Protein AF-A0ABD5SD50-F1 (afdb_monomer_lite)

Foldseek 3Di:
DVVVVVVVVPDDDDDLQADDPVVLLVLCCVQWHVVLSVLVVLLVVLCVVPVQLAQQVDLHHPLLVLLLSQQLVQTWLVSSLVSCVVNVNDHSVVNVVSNLLCVLLQQWDWDFDDDDPGDTITGIHGRDVCSNPPRSNCNSVSSVVSSVVGDGNDDDDDDDPPDPPPDPPRRNPPPDDD

InterPro domains:
  IPR056163 Transcriptional regulator TbsP-like, C-terminal domain [PF23336] (22-143)

pLDDT: mean 82.15, std 19.62, range [32.84, 98.56]

Sequence (178 aa):
HGAVEARFERAEPARVDMPHRTAVVAAARQRLSRRFGDDLETVLETVDLDPHALDRSQAVDDRTLFVALGARHDLLFTDVRQWANDLNVVEAQRFADARRTLESRGLVESVRVPIGNGRPNNRLRAADDTLLTVDPAAFLRAVHECVGARSPTNGPESGSRTGIDYRDDDRPVWDRRR

Secondary structure (DSSP, 8-state):
-HHHHHHHTTS------PPPHHHHHHHHHHHT-HHHHHHHHHHHHHHTT-GGGG-TTSSSSHHHHHHHHHHHTT-BHHHHHHHHHHTTSS-GGGHHHHHHHHHTTTSEEEEEE--TTT-PEEEEEE-SHHHHHS-HHHHHHHHHHHHHH------------------TT-S-TT----

Organism: NCBI:txid175631

Radius of gyration: 17.52 Å; chains: 1; bounding box: 48×37×46 Å

Structure (mmCIF, N/CA/C/O backbone):
data_AF-A0ABD5SD50-F1
#
_entry.id   AF-A0ABD5SD50-F1
#
loop_
_atom_site.group_PDB
_atom_site.id
_atom_site.type_symbol
_atom_site.label_atom_id
_atom_site.label_alt_id
_atom_site.label_comp_id
_atom_site.label_asym_id
_atom_site.label_entity_id
_atom_site.label_seq_id
_atom_site.pdbx_PDB_ins_code
_atom_site.Cartn_x
_atom_site.Cartn_y
_atom_site.Cartn_z
_atom_site.occupancy
_atom_site.B_iso_or_equiv
_atom_site.auth_seq_id
_atom_site.auth_comp_id
_atom_site.auth_asym_id
_atom_site.auth_atom_id
_atom_site.pdbx_PDB_model_num
ATOM 1 N N . HIS A 1 1 ? 29.993 20.689 -16.430 1.00 54.94 1 HIS A N 1
ATOM 2 C CA . HIS A 1 1 ? 29.221 19.735 -17.248 1.00 54.94 1 HIS A CA 1
ATOM 3 C C . HIS A 1 1 ? 30.049 18.485 -17.573 1.00 54.94 1 HIS A C 1
ATOM 5 O O . HIS A 1 1 ? 29.707 17.433 -17.057 1.00 54.94 1 HIS A O 1
ATOM 11 N N . GLY A 1 2 ? 31.219 18.594 -18.221 1.00 58.84 2 GLY A N 1
ATOM 12 C CA . GLY A 1 2 ? 32.027 17.419 -18.623 1.00 58.84 2 GLY A CA 1
ATOM 13 C C . GLY A 1 2 ? 32.565 16.488 -17.518 1.00 58.84 2 GLY A C 1
ATOM 14 O O . GLY A 1 2 ? 32.815 15.315 -17.767 1.00 58.84 2 GLY A O 1
ATOM 15 N N . ALA A 1 3 ? 32.701 16.953 -16.270 1.00 62.81 3 ALA A N 1
ATOM 16 C CA . ALA A 1 3 ? 33.116 16.086 -15.157 1.00 62.81 3 ALA A CA 1
ATOM 17 C C . ALA A 1 3 ? 32.030 15.075 -14.729 1.00 62.81 3 ALA A C 1
ATOM 19 O O . ALA A 1 3 ? 32.351 14.029 -14.166 1.00 62.81 3 ALA A O 1
ATOM 20 N N . VAL A 1 4 ? 30.753 15.388 -14.983 1.00 58.53 4 VAL A N 1
ATOM 21 C CA . VAL A 1 4 ? 29.621 14.494 -14.687 1.00 58.53 4 VAL A CA 1
ATOM 22 C C . VAL A 1 4 ? 29.489 13.441 -15.789 1.00 58.53 4 VAL A C 1
ATOM 24 O O . VAL A 1 4 ? 29.384 12.259 -15.475 1.00 58.53 4 VAL A O 1
ATOM 27 N N . GLU A 1 5 ? 29.611 13.844 -17.056 1.00 59.19 5 GLU A N 1
ATOM 28 C CA . GLU A 1 5 ? 29.598 12.941 -18.220 1.00 59.19 5 GLU A CA 1
ATOM 29 C C . GLU A 1 5 ? 30.722 11.900 -18.142 1.00 59.19 5 GLU A C 1
ATOM 31 O O . GLU A 1 5 ? 30.459 10.701 -18.172 1.00 59.19 5 GLU A O 1
ATOM 36 N N . ALA A 1 6 ? 31.961 12.328 -17.873 1.00 65.12 6 ALA A N 1
ATOM 37 C CA . ALA A 1 6 ? 33.102 11.417 -17.741 1.00 65.12 6 ALA A CA 1
ATOM 38 C C . ALA A 1 6 ? 33.019 10.477 -16.519 1.00 65.12 6 ALA A C 1
ATOM 40 O O . ALA A 1 6 ? 33.783 9.513 -16.418 1.00 65.12 6 ALA A O 1
ATOM 41 N N . ARG A 1 7 ? 32.157 10.773 -15.535 1.00 65.94 7 ARG A N 1
ATOM 42 C CA . ARG A 1 7 ? 31.858 9.870 -14.409 1.00 65.94 7 ARG A CA 1
ATOM 43 C C . ARG A 1 7 ? 30.781 8.859 -14.792 1.00 65.94 7 ARG A C 1
ATOM 45 O O . ARG A 1 7 ? 30.885 7.713 -14.372 1.00 65.94 7 ARG A O 1
ATOM 52 N N . PHE A 1 8 ? 29.784 9.282 -15.564 1.00 61.53 8 PHE A N 1
ATOM 53 C CA . PHE A 1 8 ? 28.710 8.425 -16.054 1.00 61.53 8 PHE A CA 1
ATOM 54 C C . PHE A 1 8 ? 29.231 7.385 -17.056 1.00 61.53 8 PHE A C 1
ATOM 56 O O . PHE A 1 8 ? 28.950 6.205 -16.898 1.00 61.53 8 PHE A O 1
ATOM 63 N N . GLU A 1 9 ? 30.094 7.778 -17.997 1.00 69.88 9 GLU A N 1
ATOM 64 C CA . GLU A 1 9 ? 30.697 6.856 -18.980 1.00 69.88 9 GLU A CA 1
ATOM 65 C C . GLU A 1 9 ? 31.607 5.784 -18.358 1.00 69.88 9 GLU A C 1
ATOM 67 O O . GLU A 1 9 ? 31.783 4.708 -18.923 1.00 69.88 9 GLU A O 1
ATOM 72 N N . ARG A 1 10 ? 32.191 6.066 -17.186 1.00 71.69 10 ARG A N 1
ATOM 73 C CA . ARG A 1 10 ? 33.022 5.113 -16.429 1.00 71.69 10 ARG A CA 1
ATOM 74 C C . ARG A 1 10 ? 32.239 4.320 -15.387 1.00 71.69 10 ARG A C 1
ATOM 76 O O . ARG A 1 10 ? 32.837 3.495 -14.698 1.00 71.69 10 ARG A O 1
ATOM 83 N N . ALA A 1 11 ? 30.951 4.604 -15.210 1.00 64.94 11 ALA A N 1
ATOM 84 C CA . ALA A 1 11 ? 30.129 3.864 -14.273 1.00 64.94 11 ALA A CA 1
ATOM 85 C C . ALA A 1 11 ? 29.802 2.492 -14.868 1.00 64.94 11 ALA A C 1
ATOM 87 O O . ALA A 1 11 ? 29.349 2.377 -16.004 1.00 64.94 11 ALA A O 1
ATOM 88 N N . GLU A 1 12 ? 30.031 1.444 -14.086 1.00 51.12 12 GLU A N 1
ATOM 89 C CA . GLU A 1 12 ? 29.598 0.102 -14.451 1.00 51.12 12 GLU A CA 1
ATOM 90 C C . GLU A 1 12 ? 28.057 0.081 -14.479 1.00 51.12 12 GLU A C 1
ATOM 92 O O . GLU A 1 12 ? 27.434 0.546 -13.516 1.00 51.12 12 GLU A O 1
ATOM 97 N N . PRO A 1 13 ? 27.417 -0.391 -15.566 1.00 52.19 13 PRO A N 1
ATOM 98 C CA . PRO A 1 13 ? 25.966 -0.386 -15.668 1.00 52.19 13 PRO A CA 1
ATOM 99 C C . PRO A 1 13 ? 25.372 -1.242 -14.550 1.00 52.19 13 PRO A C 1
ATOM 101 O O . PRO A 1 13 ? 25.580 -2.456 -14.486 1.00 52.19 13 PRO A O 1
ATOM 104 N N . ALA A 1 14 ? 24.629 -0.596 -13.652 1.00 53.12 14 ALA A N 1
ATOM 105 C CA . ALA A 1 14 ? 23.937 -1.286 -12.579 1.00 53.12 14 ALA A CA 1
ATOM 106 C C . ALA A 1 14 ? 22.904 -2.246 -13.183 1.00 53.12 14 ALA A C 1
ATOM 108 O O . ALA A 1 14 ? 22.038 -1.842 -13.961 1.00 53.12 14 ALA A O 1
ATOM 109 N N . ARG A 1 15 ? 22.974 -3.528 -12.813 1.00 45.50 15 ARG A N 1
ATOM 110 C CA . ARG A 1 15 ? 21.893 -4.472 -13.100 1.00 45.50 15 ARG A CA 1
ATOM 111 C C . ARG A 1 15 ? 20.738 -4.156 -12.160 1.00 45.50 15 ARG A C 1
ATOM 113 O O . ARG A 1 15 ? 20.804 -4.462 -10.973 1.00 45.50 15 ARG A O 1
ATOM 120 N N . VAL A 1 16 ? 19.707 -3.509 -12.687 1.00 54.75 16 VAL A N 1
ATOM 121 C CA . VAL A 1 16 ? 18.453 -3.300 -11.964 1.00 54.75 16 VAL A CA 1
ATOM 122 C C . VAL A 1 16 ? 17.619 -4.564 -12.140 1.00 54.75 16 VAL A C 1
ATOM 124 O O . VAL A 1 16 ? 16.985 -4.758 -13.175 1.00 54.75 16 VAL A O 1
ATOM 127 N N . ASP A 1 17 ? 17.685 -5.459 -11.158 1.00 57.78 17 ASP A N 1
ATOM 128 C CA . ASP A 1 17 ? 16.937 -6.718 -11.156 1.00 57.78 17 ASP A CA 1
ATOM 129 C C . ASP A 1 17 ? 15.493 -6.438 -10.705 1.00 57.78 17 ASP A C 1
ATOM 131 O O . ASP A 1 17 ? 15.141 -6.559 -9.530 1.00 57.78 17 ASP A O 1
ATOM 135 N N . MET A 1 18 ? 14.678 -5.929 -11.634 1.00 65.00 18 MET A N 1
ATOM 136 C CA . MET A 1 18 ? 13.291 -5.560 -11.359 1.00 65.00 18 MET A CA 1
ATOM 137 C C . MET A 1 18 ? 12.384 -6.787 -11.497 1.00 65.00 18 MET A C 1
ATOM 139 O O . MET A 1 18 ? 12.365 -7.410 -12.564 1.00 65.00 18 MET A O 1
ATOM 143 N N . PRO A 1 19 ? 11.581 -7.136 -10.481 1.00 81.44 19 PRO A N 1
ATOM 144 C CA . PRO A 1 19 ? 10.674 -8.267 -10.585 1.00 81.44 19 PRO A CA 1
ATOM 145 C C . PRO A 1 19 ? 9.548 -7.968 -11.579 1.00 81.44 19 PRO A C 1
ATOM 147 O O . PRO A 1 19 ? 8.974 -6.879 -11.606 1.00 81.44 19 PRO A O 1
ATOM 150 N N . HIS A 1 20 ? 9.161 -8.974 -12.360 1.00 86.38 20 HIS A N 1
ATOM 151 C CA . HIS A 1 20 ? 7.948 -8.894 -13.170 1.00 86.38 20 HIS A CA 1
ATOM 152 C C . HIS A 1 20 ? 6.707 -8.741 -12.280 1.00 86.38 20 HIS A C 1
ATOM 154 O O . HIS A 1 20 ? 6.615 -9.366 -11.222 1.00 86.38 20 HIS A O 1
ATOM 160 N N . ARG A 1 21 ? 5.700 -7.991 -12.747 1.00 90.12 21 ARG A N 1
ATOM 161 C CA . ARG A 1 21 ? 4.418 -7.799 -12.043 1.00 90.12 21 ARG A CA 1
ATOM 162 C C . ARG A 1 21 ? 3.807 -9.108 -11.543 1.00 90.12 21 ARG A C 1
ATOM 164 O O . ARG A 1 21 ? 3.404 -9.197 -10.387 1.00 90.12 21 ARG A O 1
ATOM 171 N N . THR A 1 22 ? 3.786 -10.141 -12.383 1.00 91.81 22 THR A N 1
ATOM 172 C CA . THR A 1 22 ? 3.264 -11.464 -12.013 1.00 91.81 22 THR A CA 1
ATOM 173 C C . THR A 1 22 ? 4.003 -12.057 -10.812 1.00 91.81 22 THR A C 1
ATOM 175 O O . THR A 1 22 ? 3.374 -12.659 -9.946 1.00 91.81 22 THR A O 1
ATOM 178 N N . ALA A 1 23 ? 5.320 -11.850 -10.711 1.00 92.69 23 ALA A N 1
ATOM 179 C CA . ALA A 1 23 ? 6.112 -12.296 -9.568 1.00 92.69 23 ALA A CA 1
ATOM 180 C C . ALA A 1 23 ? 5.786 -11.488 -8.303 1.00 92.69 23 ALA A C 1
ATOM 182 O O . ALA A 1 23 ? 5.637 -12.076 -7.233 1.00 92.69 23 ALA A O 1
ATOM 183 N N . VAL A 1 24 ? 5.604 -10.168 -8.429 1.00 93.88 24 VAL A N 1
ATOM 184 C CA . VAL A 1 24 ? 5.193 -9.293 -7.318 1.00 93.88 24 VAL A CA 1
ATOM 185 C C . VAL A 1 24 ? 3.846 -9.739 -6.746 1.00 93.88 24 VAL A C 1
ATOM 187 O O . VAL A 1 24 ? 3.738 -9.988 -5.544 1.00 93.88 24 VAL A O 1
ATOM 190 N N . VAL A 1 25 ? 2.843 -9.932 -7.605 1.00 96.88 25 VAL A N 1
ATOM 191 C CA . VAL A 1 25 ? 1.504 -10.393 -7.208 1.00 96.88 25 VAL A CA 1
ATOM 192 C C . VAL A 1 25 ? 1.553 -11.805 -6.616 1.00 96.88 25 VAL A C 1
ATOM 194 O O . VAL A 1 25 ? 0.975 -12.055 -5.558 1.00 96.88 25 VAL A O 1
ATOM 197 N N . ALA A 1 26 ? 2.265 -12.741 -7.249 1.00 96.69 26 ALA A N 1
ATOM 198 C CA . ALA A 1 26 ? 2.389 -14.106 -6.738 1.00 96.69 26 ALA A CA 1
ATOM 199 C C . ALA A 1 26 ? 3.040 -14.138 -5.346 1.00 96.69 26 ALA A C 1
ATOM 201 O O . ALA A 1 26 ? 2.548 -14.820 -4.446 1.00 96.69 26 ALA A O 1
ATOM 202 N N . ALA A 1 27 ? 4.103 -13.359 -5.139 1.00 96.62 27 ALA A N 1
ATOM 203 C CA . ALA A 1 27 ? 4.750 -13.229 -3.841 1.00 96.62 27 ALA A CA 1
ATOM 204 C C . ALA A 1 27 ? 3.830 -12.570 -2.803 1.00 96.62 27 ALA A C 1
ATOM 206 O O . ALA A 1 27 ? 3.829 -12.990 -1.648 1.00 96.62 27 ALA A O 1
ATOM 207 N N . ALA A 1 28 ? 3.020 -11.583 -3.199 1.00 97.69 28 ALA A N 1
ATOM 208 C CA . ALA A 1 28 ? 2.038 -10.945 -2.324 1.00 97.69 28 ALA A CA 1
ATOM 209 C C . ALA A 1 28 ? 0.981 -11.945 -1.829 1.00 97.69 28 ALA A C 1
ATOM 211 O O . ALA A 1 28 ? 0.721 -12.035 -0.627 1.00 97.69 28 ALA A O 1
ATOM 212 N N . ARG A 1 29 ? 0.440 -12.758 -2.750 1.00 98.19 29 ARG A N 1
ATOM 213 C CA . ARG A 1 29 ? -0.520 -13.834 -2.448 1.00 98.19 29 ARG A CA 1
ATOM 214 C C . ARG A 1 29 ? 0.042 -14.840 -1.444 1.00 98.19 29 ARG A C 1
ATOM 216 O O . ARG A 1 29 ? -0.686 -15.298 -0.567 1.00 98.19 29 ARG A O 1
ATOM 223 N N . GLN A 1 30 ? 1.323 -15.180 -1.586 1.00 97.50 30 GLN A N 1
ATOM 224 C CA . GLN A 1 30 ? 1.996 -16.185 -0.760 1.00 97.50 30 GLN A CA 1
ATOM 225 C C . GLN A 1 30 ? 2.441 -15.653 0.606 1.00 97.50 30 GLN A C 1
ATOM 227 O O . GLN A 1 30 ? 2.286 -16.349 1.605 1.00 97.50 30 GLN A O 1
ATOM 232 N N . ARG A 1 31 ? 3.030 -14.451 0.657 1.00 96.94 31 ARG A N 1
ATOM 233 C CA . ARG A 1 31 ? 3.687 -13.919 1.864 1.00 96.94 31 ARG A CA 1
ATOM 234 C C . ARG A 1 31 ? 2.788 -13.051 2.733 1.00 96.94 31 ARG A C 1
ATOM 236 O O . ARG A 1 31 ? 3.014 -12.998 3.935 1.00 96.94 31 ARG A O 1
ATOM 243 N N . LEU A 1 32 ? 1.817 -12.356 2.140 1.00 97.12 32 LEU A N 1
ATOM 244 C CA . LEU A 1 32 ? 0.939 -11.437 2.866 1.00 97.12 32 LEU A CA 1
ATOM 245 C C . LEU A 1 32 ? -0.447 -12.052 3.027 1.00 97.12 32 LEU A C 1
ATOM 247 O O . LEU A 1 32 ? -0.837 -12.445 4.122 1.00 97.12 32 LEU A O 1
ATOM 251 N N . SER A 1 33 ? -1.192 -12.156 1.930 1.00 97.81 33 SER A N 1
ATOM 252 C CA . SER A 1 33 ? -2.437 -12.920 1.862 1.00 97.81 33 SER A CA 1
ATOM 253 C C . SER A 1 33 ? -2.918 -13.014 0.420 1.00 97.81 33 SER A C 1
ATOM 255 O O . SER A 1 33 ? -2.643 -12.131 -0.397 1.00 97.81 33 SER A O 1
ATOM 257 N N . ARG A 1 34 ? -3.723 -14.040 0.120 1.00 98.06 34 ARG A N 1
ATOM 258 C CA . ARG A 1 34 ? -4.379 -14.167 -1.187 1.00 98.06 34 ARG A CA 1
ATOM 259 C C . ARG A 1 34 ? -5.219 -12.932 -1.528 1.00 98.06 34 ARG A C 1
ATOM 261 O O . ARG A 1 34 ? -5.062 -12.393 -2.613 1.00 98.06 34 ARG A O 1
ATOM 268 N N . ARG A 1 35 ? -6.041 -12.456 -0.583 1.00 98.00 35 ARG A N 1
ATOM 269 C CA . ARG A 1 35 ? -6.931 -11.301 -0.785 1.00 98.00 35 ARG A CA 1
ATOM 270 C C . ARG A 1 35 ? -6.154 -10.020 -1.107 1.00 98.00 35 ARG A C 1
ATOM 272 O O . ARG A 1 35 ? -6.519 -9.329 -2.042 1.00 98.00 35 ARG A O 1
ATOM 279 N N . PHE A 1 36 ? -5.069 -9.741 -0.380 1.00 98.38 36 PHE A N 1
ATOM 280 C CA . PHE A 1 36 ? -4.200 -8.599 -0.687 1.00 98.38 36 PHE A CA 1
ATOM 281 C C . PHE A 1 36 ? -3.607 -8.711 -2.095 1.00 98.38 36 PHE A C 1
ATOM 283 O O . PHE A 1 36 ? -3.564 -7.730 -2.826 1.00 98.38 36 PHE A O 1
ATOM 290 N N . GLY A 1 37 ? -3.150 -9.905 -2.485 1.00 98.31 37 GLY A N 1
ATOM 291 C CA . GLY A 1 37 ? -2.597 -10.126 -3.818 1.00 98.31 37 GLY A CA 1
ATOM 292 C C . GLY A 1 37 ? -3.624 -9.969 -4.943 1.00 98.31 37 GLY A C 1
ATOM 293 O O . GLY A 1 37 ? -3.279 -9.424 -5.984 1.00 98.31 37 GLY A O 1
ATOM 294 N N . ASP A 1 38 ? -4.867 -10.403 -4.732 1.00 98.56 38 ASP A N 1
ATOM 295 C CA . ASP A 1 38 ? -5.961 -10.257 -5.703 1.00 98.56 38 ASP A CA 1
ATOM 296 C C . ASP A 1 38 ? -6.376 -8.776 -5.866 1.00 98.56 38 ASP A C 1
ATOM 298 O O . ASP A 1 38 ? -6.489 -8.284 -6.993 1.00 98.56 38 ASP A O 1
ATOM 302 N N . ASP A 1 39 ? -6.505 -8.032 -4.759 1.00 98.56 39 ASP A N 1
ATOM 303 C CA . ASP A 1 39 ? -6.788 -6.590 -4.799 1.00 98.56 39 ASP A CA 1
ATOM 304 C C . ASP A 1 39 ? -5.610 -5.827 -5.444 1.00 98.56 39 ASP A C 1
ATOM 306 O O . ASP A 1 39 ? -5.824 -4.949 -6.280 1.00 98.56 39 ASP A O 1
ATOM 310 N N . LEU A 1 40 ? -4.359 -6.193 -5.127 1.00 97.94 40 LEU A N 1
ATOM 311 C CA . LEU A 1 40 ? -3.166 -5.609 -5.749 1.00 97.94 40 LEU A CA 1
ATOM 312 C C . LEU A 1 40 ? -3.121 -5.868 -7.258 1.00 97.94 40 LEU A C 1
ATOM 314 O O . LEU A 1 40 ? -2.786 -4.962 -8.016 1.00 97.94 40 LEU A O 1
ATOM 318 N N . GLU A 1 41 ? -3.433 -7.087 -7.701 1.00 97.56 41 GLU A N 1
ATOM 319 C CA . GLU A 1 41 ? -3.465 -7.421 -9.126 1.00 97.56 41 GLU A CA 1
ATOM 320 C C . GLU A 1 41 ? -4.432 -6.504 -9.869 1.00 97.56 41 GLU A C 1
ATOM 322 O O . GLU A 1 41 ? -4.012 -5.887 -10.845 1.00 97.56 41 GLU A O 1
ATOM 327 N N . THR A 1 42 ? -5.648 -6.347 -9.337 1.00 97.88 42 THR A N 1
ATOM 328 C CA . THR A 1 42 ? -6.693 -5.474 -9.893 1.00 97.88 42 THR A CA 1
ATOM 329 C C . THR A 1 42 ? -6.248 -4.014 -9.929 1.00 97.88 42 THR A C 1
ATOM 331 O O . THR A 1 42 ? -6.376 -3.348 -10.952 1.00 97.88 42 THR A O 1
ATOM 334 N N . VAL A 1 43 ? -5.663 -3.505 -8.838 1.00 97.00 43 VAL A N 1
ATOM 335 C CA . VAL A 1 43 ? -5.150 -2.127 -8.809 1.00 97.00 43 VAL A CA 1
ATOM 336 C C . VAL A 1 43 ? -4.081 -1.921 -9.881 1.00 97.00 43 VAL A C 1
ATOM 338 O O . VAL A 1 43 ? -4.104 -0.914 -10.585 1.00 97.00 43 VAL A O 1
ATOM 341 N N . LEU A 1 44 ? -3.158 -2.867 -10.046 1.00 93.56 44 LEU A N 1
ATOM 342 C CA . LEU A 1 44 ? -2.091 -2.744 -11.037 1.00 93.56 44 LEU A CA 1
ATOM 343 C C . LEU A 1 44 ? -2.608 -2.773 -12.489 1.00 93.56 44 LEU A C 1
ATOM 345 O O . LEU A 1 44 ? -1.941 -2.219 -13.352 1.00 93.56 44 LEU A O 1
ATOM 349 N N . GLU A 1 45 ? -3.788 -3.341 -12.775 1.00 93.31 45 GLU A N 1
ATOM 350 C CA . GLU A 1 45 ? -4.417 -3.235 -14.110 1.00 93.31 45 GLU A CA 1
ATOM 351 C C . GLU A 1 45 ? -4.797 -1.787 -14.432 1.00 93.31 45 GLU A C 1
ATOM 353 O O . GLU A 1 45 ? -4.732 -1.366 -15.582 1.00 93.31 45 GLU A O 1
ATOM 358 N N . THR A 1 46 ? -5.149 -0.997 -13.416 1.00 92.81 46 THR A N 1
ATOM 359 C CA . THR A 1 46 ? -5.496 0.422 -13.593 1.00 92.81 46 THR A CA 1
ATOM 360 C C . THR A 1 46 ? -4.265 1.283 -13.863 1.00 92.81 46 THR A C 1
ATOM 362 O O . THR A 1 46 ? -4.342 2.258 -14.604 1.00 92.81 46 THR A O 1
ATOM 365 N N . VAL A 1 47 ? -3.115 0.893 -13.308 1.00 89.69 47 VAL A N 1
ATOM 366 C CA . VAL A 1 47 ? -1.829 1.572 -13.514 1.00 89.69 47 VAL A CA 1
ATOM 367 C C . VAL A 1 47 ? -1.333 1.393 -14.948 1.00 89.69 47 VAL A C 1
ATOM 369 O O . VAL A 1 47 ? -0.709 2.294 -15.495 1.00 89.69 47 VAL A O 1
ATOM 372 N N . ASP A 1 48 ? -1.655 0.274 -15.602 1.00 84.94 48 ASP A N 1
ATOM 373 C CA . ASP A 1 48 ? -1.329 0.088 -17.021 1.00 84.94 48 ASP A CA 1
ATOM 374 C C . ASP A 1 48 ? -2.055 1.110 -17.923 1.00 84.94 48 ASP A C 1
ATOM 376 O O . ASP A 1 48 ? -1.596 1.396 -19.030 1.00 84.94 48 ASP A O 1
ATOM 380 N N . LEU A 1 49 ? -3.185 1.663 -17.459 1.00 85.88 49 LEU A N 1
ATOM 381 C CA . LEU A 1 49 ? -3.966 2.673 -18.181 1.00 85.88 49 LEU A CA 1
ATOM 382 C C . LEU A 1 49 ? -3.421 4.092 -17.977 1.00 85.88 49 LEU A C 1
ATOM 384 O O . LEU A 1 49 ? -3.530 4.919 -18.882 1.00 85.88 49 LEU A O 1
ATOM 388 N N . ASP A 1 50 ? -2.841 4.365 -16.808 1.00 83.75 50 ASP A N 1
ATOM 389 C CA . ASP A 1 50 ? -2.140 5.609 -16.487 1.00 83.75 50 ASP A CA 1
ATOM 390 C C . ASP A 1 50 ? -0.808 5.294 -15.789 1.00 83.75 50 ASP A C 1
ATOM 392 O O . ASP A 1 50 ? -0.740 5.196 -14.556 1.00 83.75 50 ASP A O 1
ATOM 396 N N . PRO A 1 51 ? 0.273 5.140 -16.570 1.00 75.44 51 PRO A N 1
ATOM 397 C CA . PRO A 1 51 ? 1.578 4.788 -16.035 1.00 75.44 51 PRO A CA 1
ATOM 398 C C . PRO A 1 51 ? 2.104 5.786 -14.998 1.00 75.44 51 PRO A C 1
ATOM 400 O O . PRO A 1 51 ? 2.805 5.366 -14.078 1.00 75.44 51 PRO A O 1
ATOM 403 N N . HIS A 1 52 ? 1.716 7.064 -15.081 1.00 80.38 52 HIS A N 1
ATOM 404 C CA . HIS A 1 52 ? 2.147 8.131 -14.173 1.00 80.38 52 HIS A CA 1
ATOM 405 C C . HIS A 1 52 ? 1.404 8.138 -12.829 1.00 80.38 52 HIS A C 1
ATOM 407 O O . HIS A 1 52 ? 1.787 8.879 -11.922 1.00 80.38 52 HIS A O 1
ATOM 413 N N . ALA A 1 53 ? 0.390 7.285 -12.651 1.00 83.31 53 ALA A N 1
ATOM 414 C CA . ALA A 1 53 ? -0.450 7.265 -11.455 1.00 83.31 53 ALA A CA 1
ATOM 415 C C . ALA A 1 53 ? 0.289 6.912 -10.147 1.00 83.31 53 ALA A C 1
ATOM 417 O O . ALA A 1 53 ? -0.299 7.046 -9.075 1.00 83.31 53 ALA A O 1
ATOM 418 N N . LEU A 1 54 ? 1.547 6.453 -10.201 1.00 87.19 54 LEU A N 1
ATOM 419 C CA . LEU A 1 54 ? 2.377 6.179 -9.016 1.00 87.19 54 LEU A CA 1
ATOM 420 C C . LEU A 1 54 ? 3.774 6.810 -9.105 1.00 87.19 54 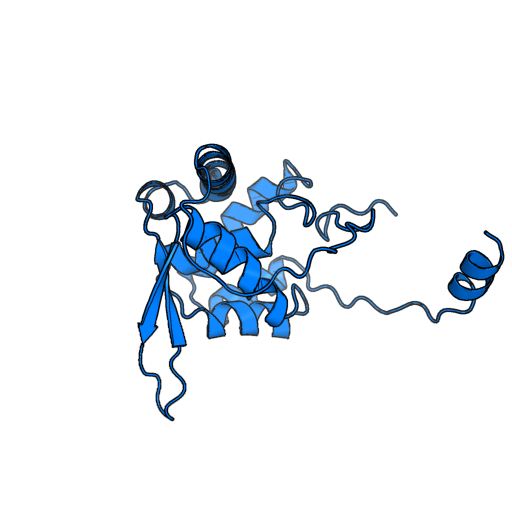LEU A C 1
ATOM 422 O O . LEU A 1 54 ? 4.754 6.234 -8.625 1.00 87.19 54 LEU A O 1
ATOM 426 N N . ASP A 1 55 ? 3.887 7.967 -9.750 1.00 86.38 55 ASP A N 1
ATOM 427 C CA . ASP A 1 55 ? 5.139 8.715 -9.802 1.00 86.38 55 ASP A CA 1
ATOM 428 C C . ASP A 1 55 ? 5.669 9.022 -8.391 1.00 86.38 55 ASP A C 1
ATOM 430 O O . ASP A 1 55 ? 4.968 9.586 -7.553 1.00 86.38 55 ASP A O 1
ATOM 434 N N . ARG A 1 56 ? 6.923 8.635 -8.116 1.00 87.00 56 ARG A N 1
ATOM 435 C CA . ARG A 1 56 ? 7.542 8.730 -6.783 1.00 87.00 56 ARG A CA 1
ATOM 436 C C . ARG A 1 56 ? 7.868 10.164 -6.377 1.00 87.00 56 ARG A C 1
ATOM 438 O O . ARG A 1 56 ? 8.212 10.390 -5.214 1.00 87.00 56 ARG A O 1
ATOM 445 N N . SER A 1 57 ? 7.752 11.113 -7.307 1.00 86.25 57 SER A N 1
ATOM 446 C CA . SER A 1 57 ? 7.779 12.548 -7.023 1.00 86.25 57 SER A CA 1
ATOM 447 C C . SER A 1 57 ? 6.451 13.077 -6.466 1.00 86.25 57 SER A C 1
ATOM 449 O O . SER A 1 57 ? 6.410 14.175 -5.909 1.00 86.25 57 SER A O 1
ATOM 451 N N . GLN A 1 58 ? 5.362 12.315 -6.600 1.00 88.00 58 GLN A N 1
ATOM 452 C CA . GLN A 1 58 ? 4.028 12.709 -6.162 1.00 88.00 58 GLN A CA 1
ATOM 453 C C . GLN A 1 58 ? 3.734 12.237 -4.736 1.00 88.00 58 GLN A C 1
ATOM 455 O O . GLN A 1 58 ? 4.397 11.368 -4.172 1.00 88.00 58 GLN A O 1
ATOM 460 N N . ALA A 1 59 ? 2.693 12.814 -4.131 1.00 88.12 59 ALA A N 1
ATOM 461 C CA . ALA A 1 59 ? 2.255 12.429 -2.788 1.00 88.12 59 ALA A CA 1
ATOM 462 C C . ALA A 1 59 ? 1.730 10.980 -2.722 1.00 88.12 59 ALA A C 1
ATOM 464 O O . ALA A 1 59 ? 1.789 10.341 -1.666 1.00 88.12 59 ALA A O 1
ATOM 465 N N . VAL A 1 60 ? 1.205 10.476 -3.840 1.00 93.81 60 VAL A N 1
ATOM 466 C CA . VAL A 1 60 ? 0.738 9.100 -3.996 1.00 93.81 60 VAL A CA 1
ATOM 467 C C . VAL A 1 60 ? 1.621 8.407 -5.019 1.00 93.81 60 VAL A C 1
ATOM 469 O O . VAL A 1 60 ? 1.609 8.740 -6.199 1.00 93.81 60 VAL A O 1
ATOM 472 N N . ASP A 1 61 ? 2.362 7.427 -4.530 1.00 93.75 61 ASP A N 1
ATOM 473 C CA . ASP A 1 61 ? 3.267 6.585 -5.289 1.00 93.75 61 ASP A CA 1
ATOM 474 C C . ASP A 1 61 ? 3.079 5.114 -4.890 1.00 93.75 61 ASP A C 1
ATOM 476 O O . ASP A 1 61 ? 2.149 4.758 -4.157 1.00 93.75 61 ASP A O 1
ATOM 480 N N . ASP A 1 62 ? 3.971 4.242 -5.351 1.00 93.00 62 ASP A N 1
ATOM 481 C CA . ASP A 1 62 ? 3.953 2.817 -5.027 1.00 93.00 62 ASP A CA 1
ATOM 482 C C . ASP A 1 62 ? 4.029 2.539 -3.516 1.00 93.00 62 ASP A C 1
ATOM 484 O O . ASP A 1 62 ? 3.333 1.659 -3.005 1.00 93.00 62 ASP A O 1
ATOM 488 N N . ARG A 1 63 ? 4.803 3.330 -2.767 1.00 95.81 63 ARG A N 1
ATOM 489 C CA . ARG A 1 63 ? 4.911 3.229 -1.302 1.00 95.81 63 ARG A CA 1
ATOM 490 C C . ARG A 1 63 ? 3.586 3.572 -0.636 1.00 95.81 63 ARG A C 1
ATOM 492 O O . ARG A 1 63 ? 3.122 2.821 0.225 1.00 95.81 63 ARG A O 1
ATOM 499 N N . THR A 1 64 ? 2.977 4.685 -1.028 1.00 96.94 64 THR A N 1
ATOM 500 C CA . THR A 1 64 ? 1.677 5.135 -0.521 1.00 96.94 64 THR A CA 1
ATOM 501 C C . THR A 1 64 ? 0.591 4.119 -0.854 1.00 96.94 64 THR A C 1
ATOM 503 O O . THR A 1 64 ? -0.169 3.738 0.039 1.00 96.94 64 THR A O 1
ATOM 506 N N . LEU A 1 65 ? 0.573 3.593 -2.083 1.00 96.88 65 LEU A N 1
ATOM 507 C CA . LEU A 1 65 ? -0.338 2.525 -2.485 1.00 96.88 65 LEU A CA 1
ATOM 508 C C . LEU A 1 65 ? -0.181 1.285 -1.596 1.00 96.88 65 LEU A C 1
ATOM 510 O O . LEU A 1 65 ? -1.168 0.796 -1.050 1.00 96.88 65 LEU A O 1
ATOM 514 N N . PHE A 1 66 ? 1.040 0.779 -1.412 1.00 97.62 66 PHE A N 1
ATOM 515 C CA . PHE A 1 66 ? 1.272 -0.433 -0.625 1.00 97.62 66 PHE A CA 1
ATOM 516 C C . PHE A 1 66 ? 0.900 -0.266 0.850 1.00 97.62 66 PHE A C 1
ATOM 518 O O . PHE A 1 66 ? 0.364 -1.199 1.449 1.00 97.62 66 PHE A O 1
ATOM 525 N N . VAL A 1 67 ? 1.137 0.908 1.447 1.00 98.19 67 VAL A N 1
ATOM 526 C CA . VAL A 1 67 ? 0.687 1.182 2.820 1.00 98.19 67 VAL A CA 1
ATOM 527 C C . VAL A 1 67 ? -0.837 1.261 2.888 1.00 98.19 67 VAL A C 1
ATOM 529 O O . VAL A 1 67 ? -1.422 0.631 3.766 1.00 98.19 67 VAL A O 1
ATOM 532 N N . ALA A 1 68 ? -1.485 1.988 1.976 1.00 98.38 68 ALA A N 1
ATOM 533 C CA . ALA A 1 68 ? -2.941 2.124 1.956 1.00 98.38 68 ALA A CA 1
ATOM 534 C C . ALA A 1 68 ? -3.631 0.767 1.746 1.00 98.38 68 ALA A C 1
ATOM 536 O O . ALA A 1 68 ? -4.562 0.417 2.472 1.00 98.38 68 ALA A O 1
ATOM 537 N N . LEU A 1 69 ? -3.139 -0.039 0.804 1.00 98.31 69 LEU A N 1
ATOM 538 C CA . LEU A 1 69 ? -3.673 -1.372 0.549 1.00 98.31 69 LEU A CA 1
ATOM 539 C C . LEU A 1 69 ? -3.372 -2.324 1.716 1.00 98.31 69 LEU A C 1
ATOM 541 O O . LEU A 1 69 ? -4.232 -3.095 2.133 1.00 98.31 69 LEU A O 1
ATOM 545 N N . GLY A 1 70 ? -2.186 -2.228 2.323 1.00 98.31 70 GLY A N 1
ATOM 546 C CA . GLY A 1 70 ? -1.868 -2.970 3.543 1.00 98.31 70 GLY A CA 1
ATOM 547 C C . GLY A 1 70 ? -2.814 -2.630 4.699 1.00 98.31 70 GLY A C 1
ATOM 548 O O . GLY A 1 70 ? -3.229 -3.525 5.431 1.00 98.31 70 GLY A O 1
ATOM 549 N N . ALA A 1 71 ? -3.205 -1.361 4.817 1.00 98.44 71 ALA A N 1
ATOM 550 C CA . ALA A 1 71 ? -4.169 -0.878 5.799 1.00 98.44 71 ALA A CA 1
ATOM 551 C C . ALA A 1 71 ? -5.595 -1.395 5.550 1.00 98.44 71 ALA A C 1
ATOM 553 O O . ALA A 1 71 ? -6.264 -1.790 6.503 1.00 98.44 71 ALA A O 1
ATOM 554 N N . ARG A 1 72 ? -6.039 -1.466 4.285 1.00 98.38 72 ARG A N 1
ATOM 555 C CA . ARG A 1 72 ? -7.318 -2.094 3.886 1.00 98.38 72 ARG A CA 1
ATOM 556 C C . ARG A 1 72 ? -7.413 -3.562 4.321 1.00 98.38 72 ARG A C 1
ATOM 558 O O . ARG A 1 72 ? -8.509 -4.062 4.551 1.00 98.38 72 ARG A O 1
ATOM 565 N N . HIS A 1 73 ? -6.278 -4.253 4.425 1.00 98.12 73 HIS A N 1
ATOM 566 C CA . HIS A 1 73 ? -6.204 -5.672 4.782 1.00 98.12 73 HIS A CA 1
ATOM 567 C C . HIS A 1 73 ? -5.667 -5.945 6.197 1.00 98.12 73 HIS A C 1
ATOM 569 O O . HIS A 1 73 ? -5.292 -7.082 6.486 1.00 98.12 73 HIS A O 1
ATOM 575 N N . ASP A 1 74 ? -5.612 -4.941 7.078 1.00 97.06 74 ASP A N 1
ATOM 576 C CA . ASP A 1 74 ? -5.140 -5.087 8.466 1.00 97.06 74 ASP A CA 1
ATOM 577 C C . ASP A 1 74 ? -3.723 -5.704 8.603 1.00 97.06 74 ASP A C 1
ATOM 579 O O . ASP A 1 74 ? -3.400 -6.392 9.586 1.00 97.06 74 ASP A O 1
ATOM 583 N N . LEU A 1 75 ? -2.847 -5.481 7.614 1.00 97.00 75 LEU A N 1
ATOM 584 C CA . LEU A 1 75 ? -1.516 -6.092 7.570 1.00 97.00 75 LEU A CA 1
ATOM 585 C C . LEU A 1 75 ? -0.536 -5.439 8.548 1.00 97.00 75 LEU A C 1
ATOM 587 O O . LEU A 1 75 ? -0.639 -4.269 8.924 1.00 97.00 75 LEU A O 1
ATOM 591 N N . LEU A 1 76 ? 0.484 -6.202 8.941 1.00 96.06 76 LEU A N 1
ATOM 592 C CA . LEU A 1 76 ? 1.612 -5.648 9.677 1.00 96.06 76 LEU A CA 1
ATOM 593 C C . LEU A 1 76 ? 2.487 -4.817 8.734 1.00 96.06 76 LEU A C 1
ATOM 595 O O . LEU A 1 76 ? 2.937 -5.290 7.692 1.00 96.06 76 LEU A O 1
ATOM 599 N N . PHE A 1 77 ? 2.816 -3.595 9.147 1.00 96.06 77 PHE A N 1
ATOM 600 C CA . PHE A 1 77 ? 3.679 -2.686 8.395 1.00 96.06 77 PHE A CA 1
ATOM 601 C C . PHE A 1 77 ? 5.059 -3.292 8.105 1.00 96.06 77 PHE A C 1
ATOM 603 O O . PHE A 1 77 ? 5.672 -3.004 7.080 1.00 96.06 77 PHE A O 1
ATOM 610 N N . THR A 1 78 ? 5.572 -4.133 9.008 1.00 94.81 78 THR A N 1
ATOM 611 C CA . THR A 1 78 ? 6.832 -4.865 8.785 1.00 94.81 78 THR A CA 1
ATOM 612 C C . THR A 1 78 ? 6.731 -5.889 7.668 1.00 94.81 78 THR A C 1
ATOM 614 O O . THR A 1 78 ? 7.651 -5.964 6.862 1.00 94.81 78 THR A O 1
ATOM 617 N N . ASP A 1 79 ? 5.615 -6.601 7.563 1.00 95.75 79 ASP A N 1
ATOM 618 C CA . ASP A 1 79 ? 5.460 -7.636 6.544 1.00 95.75 79 ASP A CA 1
ATOM 619 C C . ASP A 1 79 ? 5.355 -6.990 5.161 1.00 95.75 79 ASP A C 1
ATOM 621 O O . ASP A 1 79 ? 6.050 -7.407 4.240 1.00 95.75 79 ASP A O 1
ATOM 625 N N . VAL A 1 80 ? 4.587 -5.899 5.039 1.00 97.06 80 VAL A N 1
ATOM 626 C CA . VAL A 1 80 ? 4.455 -5.135 3.784 1.00 97.06 80 VAL A CA 1
ATOM 627 C C . VAL A 1 80 ? 5.809 -4.595 3.314 1.00 97.06 80 VAL A C 1
ATOM 629 O O . VAL A 1 80 ? 6.200 -4.818 2.169 1.00 97.06 80 VAL A O 1
ATOM 632 N N . ARG A 1 81 ? 6.568 -3.915 4.188 1.00 95.94 81 ARG A N 1
ATOM 633 C CA . ARG A 1 81 ? 7.862 -3.335 3.786 1.00 95.94 81 ARG A CA 1
ATOM 634 C C . ARG A 1 81 ? 8.920 -4.398 3.496 1.00 95.94 81 ARG A C 1
ATOM 636 O O . ARG A 1 81 ? 9.727 -4.201 2.595 1.00 95.94 81 ARG A O 1
ATOM 643 N N . GLN A 1 82 ? 8.933 -5.505 4.246 1.00 94.88 82 GLN A N 1
ATOM 644 C CA . GLN A 1 82 ? 9.887 -6.591 4.022 1.00 94.88 82 GLN A CA 1
ATOM 645 C C . GLN A 1 82 ? 9.567 -7.315 2.716 1.00 94.88 82 GLN A C 1
ATOM 647 O O . GLN A 1 82 ? 10.470 -7.563 1.930 1.00 94.88 82 GLN A O 1
ATOM 652 N N . TRP A 1 83 ? 8.286 -7.577 2.441 1.00 96.12 83 TRP A N 1
ATOM 653 C CA . TRP A 1 83 ? 7.843 -8.168 1.181 1.00 96.12 83 TRP A CA 1
ATOM 654 C C . TRP A 1 83 ? 8.292 -7.342 -0.033 1.00 96.12 83 TRP A C 1
ATOM 656 O O . TRP A 1 83 ? 8.892 -7.899 -0.951 1.00 96.12 83 TRP A O 1
ATOM 666 N N . ALA A 1 84 ? 8.060 -6.026 -0.022 1.00 94.56 84 ALA A N 1
ATOM 667 C CA . ALA A 1 84 ? 8.470 -5.149 -1.119 1.00 94.56 84 ALA A CA 1
ATOM 668 C C . ALA A 1 84 ? 10.001 -5.051 -1.255 1.00 94.56 84 ALA A C 1
ATOM 670 O O . ALA A 1 84 ? 10.522 -5.012 -2.371 1.00 94.56 84 ALA A O 1
ATOM 671 N N . ASN A 1 85 ? 10.717 -5.049 -0.128 1.00 93.62 85 ASN A N 1
ATOM 672 C CA . ASN A 1 85 ? 12.175 -5.002 -0.088 1.00 93.62 85 ASN A CA 1
ATOM 673 C C . ASN A 1 85 ? 12.818 -6.291 -0.612 1.00 93.62 85 ASN A C 1
ATOM 675 O O . ASN A 1 85 ? 13.753 -6.225 -1.397 1.00 93.62 85 ASN A O 1
ATOM 679 N N . ASP A 1 86 ? 12.305 -7.456 -0.217 1.00 93.38 86 ASP A N 1
ATOM 680 C CA . ASP A 1 86 ? 12.813 -8.762 -0.657 1.00 93.38 86 ASP A CA 1
ATOM 681 C C . ASP A 1 86 ? 12.651 -8.980 -2.166 1.00 93.38 86 ASP A C 1
ATOM 683 O O . ASP A 1 86 ? 13.353 -9.795 -2.759 1.00 93.38 86 ASP A O 1
ATOM 687 N N . LEU A 1 87 ? 11.704 -8.272 -2.780 1.00 91.31 87 LEU A N 1
ATOM 688 C CA . LEU A 1 87 ? 11.486 -8.263 -4.221 1.00 91.31 87 LEU A CA 1
ATOM 689 C C . LEU A 1 87 ? 12.263 -7.149 -4.933 1.00 91.31 87 LEU A C 1
ATOM 691 O O . LEU A 1 87 ? 12.119 -7.010 -6.139 1.00 91.31 87 LEU A O 1
ATOM 695 N N . ASN A 1 88 ? 13.054 -6.342 -4.221 1.00 89.00 88 ASN A N 1
ATOM 696 C CA . ASN A 1 88 ? 13.738 -5.161 -4.758 1.00 89.00 88 ASN A CA 1
ATOM 697 C C . ASN A 1 88 ? 12.792 -4.130 -5.416 1.00 89.00 88 ASN A C 1
ATOM 699 O O . ASN A 1 88 ? 13.211 -3.373 -6.287 1.00 89.00 88 ASN A O 1
ATOM 703 N N . VAL A 1 89 ? 11.519 -4.070 -5.000 1.00 86.94 89 VAL A N 1
ATOM 704 C CA . VAL A 1 89 ? 10.550 -3.081 -5.515 1.00 86.94 89 VAL A CA 1
ATOM 705 C C . VAL A 1 89 ? 10.809 -1.717 -4.874 1.00 86.94 89 VAL A C 1
ATOM 707 O O . VAL A 1 89 ? 10.949 -0.704 -5.564 1.00 86.94 89 VAL A O 1
ATOM 710 N N . VAL A 1 90 ? 10.910 -1.699 -3.540 1.00 86.94 90 VAL A N 1
ATOM 711 C CA . VAL A 1 90 ? 11.231 -0.514 -2.734 1.00 86.94 90 VAL A CA 1
ATOM 712 C C . VAL A 1 90 ? 11.998 -0.919 -1.474 1.00 86.94 90 VAL A C 1
ATOM 714 O O . VAL A 1 90 ? 11.620 -1.858 -0.777 1.00 86.94 90 VAL A O 1
ATOM 717 N N . GLU A 1 91 ? 13.026 -0.146 -1.129 1.00 86.94 91 GLU A N 1
ATOM 718 C CA . GLU A 1 91 ? 13.769 -0.251 0.131 1.00 86.94 91 GLU A CA 1
ATOM 719 C C . GLU A 1 91 ? 12.848 -0.066 1.352 1.00 86.94 91 GLU A C 1
ATOM 721 O O . GLU A 1 91 ? 12.133 0.936 1.475 1.00 86.94 91 GLU A O 1
ATOM 726 N N . ALA A 1 92 ? 12.922 -0.972 2.330 1.00 87.25 92 ALA A N 1
ATOM 727 C CA . ALA A 1 92 ? 12.022 -0.962 3.490 1.00 87.25 92 ALA A CA 1
ATOM 728 C C . ALA A 1 92 ? 12.019 0.362 4.291 1.00 87.25 92 ALA A C 1
ATOM 730 O O . ALA A 1 92 ? 11.022 0.697 4.937 1.00 87.25 92 ALA A O 1
ATOM 731 N N . GLN A 1 93 ? 13.115 1.132 4.267 1.00 87.50 93 GLN A N 1
ATOM 732 C CA . GLN A 1 93 ? 13.227 2.407 4.991 1.00 87.50 93 GLN A CA 1
ATOM 733 C C . GLN A 1 93 ? 12.385 3.526 4.359 1.00 87.50 93 GLN A C 1
ATOM 735 O O . GLN A 1 93 ? 11.998 4.463 5.056 1.00 87.50 93 GLN A O 1
ATOM 740 N N . ARG A 1 94 ? 12.046 3.413 3.070 1.00 88.81 94 ARG A N 1
ATOM 741 C CA . ARG A 1 94 ? 11.303 4.435 2.315 1.00 88.81 94 ARG A CA 1
ATOM 742 C C . ARG A 1 94 ? 9.807 4.445 2.612 1.00 88.81 94 ARG A C 1
ATOM 744 O O . ARG A 1 94 ? 9.132 5.421 2.314 1.00 88.81 94 ARG A O 1
ATOM 751 N N . PHE A 1 95 ? 9.292 3.394 3.243 1.00 93.88 95 PHE A N 1
ATOM 752 C CA . PHE A 1 95 ? 7.881 3.292 3.617 1.00 93.88 95 PHE A CA 1
ATOM 753 C C . PHE A 1 95 ? 7.487 4.190 4.795 1.00 93.88 95 PHE A C 1
ATOM 755 O O . PHE A 1 95 ? 6.301 4.442 5.008 1.00 93.88 95 PHE A O 1
ATOM 762 N N . ALA A 1 96 ? 8.452 4.644 5.602 1.00 92.56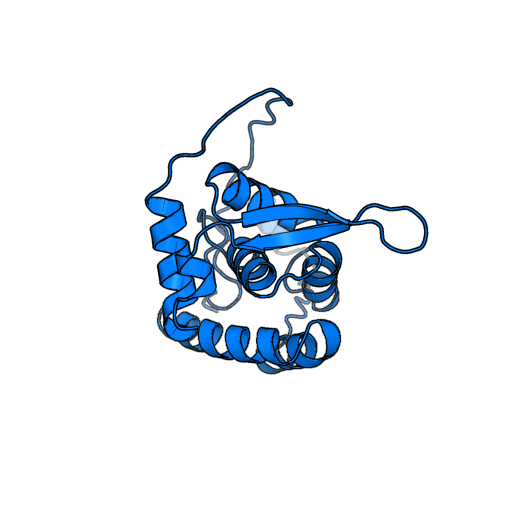 96 ALA A N 1
ATOM 763 C CA . ALA A 1 96 ? 8.156 5.422 6.802 1.00 92.56 96 ALA A CA 1
ATOM 764 C C . ALA A 1 96 ? 7.453 6.748 6.474 1.00 92.56 96 ALA A C 1
ATOM 766 O O . ALA A 1 96 ? 6.536 7.138 7.198 1.00 92.56 96 ALA A O 1
ATOM 767 N N . ASP A 1 97 ? 7.853 7.395 5.380 1.00 92.31 97 ASP A N 1
ATOM 768 C CA . ASP A 1 97 ? 7.287 8.675 4.959 1.00 92.31 97 ASP A CA 1
ATOM 769 C C . ASP A 1 97 ? 5.900 8.493 4.340 1.00 92.31 97 ASP A C 1
ATOM 771 O O . ASP A 1 97 ? 4.977 9.189 4.745 1.00 92.31 97 ASP A O 1
ATOM 775 N N . ALA A 1 98 ? 5.700 7.477 3.493 1.00 95.12 98 ALA A N 1
ATOM 776 C CA . ALA A 1 98 ? 4.378 7.119 2.968 1.00 95.12 98 ALA A CA 1
ATOM 777 C C . ALA A 1 98 ? 3.361 6.838 4.091 1.00 95.12 98 ALA A C 1
ATOM 779 O O . ALA A 1 98 ? 2.241 7.350 4.084 1.00 95.12 98 ALA A O 1
ATOM 780 N N . ARG A 1 99 ? 3.777 6.095 5.126 1.00 96.31 99 ARG A N 1
ATOM 781 C CA . ARG A 1 99 ? 2.942 5.850 6.309 1.00 96.31 99 ARG A CA 1
ATOM 782 C C . ARG A 1 99 ? 2.584 7.144 7.041 1.00 96.31 99 ARG A C 1
ATOM 784 O O . ARG A 1 99 ? 1.415 7.362 7.337 1.00 96.31 99 ARG A O 1
ATOM 791 N N . ARG A 1 100 ? 3.560 8.022 7.299 1.00 94.38 100 ARG A N 1
ATOM 792 C CA . ARG A 1 100 ? 3.313 9.331 7.938 1.00 94.38 100 ARG A CA 1
ATOM 793 C C . ARG A 1 100 ? 2.403 10.224 7.092 1.00 94.38 100 ARG A C 1
ATOM 795 O O . ARG A 1 100 ? 1.553 10.922 7.640 1.00 94.38 100 ARG A O 1
ATOM 802 N N . THR A 1 101 ? 2.552 10.195 5.771 1.00 94.00 101 THR A N 1
ATOM 803 C CA . THR A 1 101 ? 1.715 10.940 4.818 1.00 94.00 101 THR A CA 1
ATOM 804 C C . THR A 1 101 ? 0.247 10.537 4.929 1.00 94.00 101 THR A C 1
ATOM 806 O O . THR A 1 101 ? -0.613 11.417 4.956 1.00 94.00 101 THR A O 1
ATOM 809 N N . LEU A 1 102 ? -0.041 9.238 5.044 1.00 96.75 102 LEU A N 1
ATOM 810 C CA . LEU A 1 102 ? -1.404 8.722 5.198 1.00 96.75 102 LEU A CA 1
ATOM 811 C C . LEU A 1 102 ? -1.964 8.929 6.615 1.00 96.75 102 LEU A C 1
ATOM 813 O O . LEU A 1 102 ? -3.133 9.284 6.762 1.00 96.75 102 LEU A O 1
ATOM 817 N N . GLU A 1 103 ? -1.134 8.773 7.651 1.00 96.56 103 GLU A N 1
ATOM 818 C CA . GLU A 1 103 ? -1.514 9.014 9.055 1.00 96.56 103 GLU A CA 1
ATOM 819 C C . GLU A 1 103 ? -1.851 10.479 9.320 1.00 96.56 103 GLU A C 1
ATOM 821 O O . GLU A 1 103 ? -2.894 10.783 9.889 1.00 96.56 103 GLU A O 1
ATOM 826 N N . SER A 1 104 ? -1.012 11.404 8.845 1.00 95.19 104 SER A N 1
ATOM 827 C CA . SER A 1 104 ? -1.247 12.850 8.991 1.00 95.19 104 SER A CA 1
ATOM 828 C C . SER A 1 104 ? -2.500 13.341 8.263 1.00 95.19 104 SER A C 1
ATOM 830 O O . SER A 1 104 ? -2.946 14.457 8.507 1.00 95.19 104 SER A O 1
ATOM 832 N N . ARG A 1 105 ? -3.072 12.521 7.376 1.00 95.38 105 ARG A N 1
ATOM 833 C CA . ARG A 1 105 ? -4.331 12.787 6.670 1.00 95.38 105 ARG A CA 1
ATOM 834 C C . ARG A 1 105 ? -5.494 11.953 7.208 1.00 95.38 105 ARG A C 1
ATOM 836 O O . ARG A 1 105 ? -6.578 12.002 6.636 1.00 95.38 105 ARG A O 1
ATOM 843 N N . GLY A 1 106 ? -5.299 11.172 8.271 1.00 95.75 106 GLY A N 1
ATOM 844 C CA . GLY A 1 106 ? -6.345 10.330 8.859 1.00 95.75 106 GLY A CA 1
ATOM 845 C C . GLY A 1 106 ? -6.895 9.270 7.900 1.00 95.75 106 GLY A C 1
ATOM 846 O O . GLY A 1 106 ? -8.077 8.947 7.967 1.00 95.75 106 GLY A O 1
ATOM 847 N N . LEU A 1 107 ? -6.079 8.798 6.953 1.00 97.31 107 LEU A N 1
ATOM 848 C CA . LEU A 1 107 ? -6.460 7.746 6.003 1.00 97.31 107 LEU A CA 1
ATOM 849 C C . LEU A 1 107 ? -6.076 6.362 6.515 1.00 97.31 107 LEU A C 1
ATOM 851 O O . LEU A 1 107 ? -6.778 5.381 6.280 1.00 97.31 107 LEU A O 1
ATOM 855 N N . VAL A 1 108 ? -4.959 6.292 7.235 1.00 97.75 108 VAL A N 1
ATOM 856 C CA . VAL A 1 108 ? -4.432 5.068 7.828 1.00 97.75 108 VAL A CA 1
ATOM 857 C C . VAL A 1 108 ? -4.092 5.326 9.286 1.00 97.75 108 VAL A C 1
ATOM 859 O O . VAL A 1 108 ? -3.533 6.364 9.624 1.00 97.75 108 VAL A O 1
ATOM 862 N N . GLU A 1 109 ? -4.372 4.347 10.132 1.00 96.75 109 GLU A N 1
ATOM 863 C CA . GLU A 1 109 ? -3.903 4.268 11.507 1.00 96.75 109 GLU A CA 1
ATOM 864 C C . GLU A 1 109 ? -2.865 3.153 11.659 1.00 96.75 109 GLU A C 1
ATOM 866 O O . GLU A 1 109 ? -2.961 2.091 11.041 1.00 96.75 109 GLU A O 1
ATOM 871 N N . SER A 1 110 ? -1.881 3.375 12.531 1.00 95.25 110 SER A N 1
ATOM 872 C CA . SER A 1 110 ? -0.936 2.345 12.964 1.00 95.25 110 SER A CA 1
ATOM 873 C C . SER A 1 110 ? -1.175 1.980 14.417 1.00 95.25 110 SER A C 1
ATOM 875 O O . SER A 1 110 ? -0.816 2.727 15.327 1.00 95.25 110 SER A O 1
ATOM 877 N N . VAL A 1 111 ? -1.706 0.784 14.646 1.00 93.44 111 VAL A N 1
ATOM 878 C CA . VAL A 1 111 ? -1.910 0.258 15.995 1.00 93.44 111 VAL A CA 1
ATOM 879 C C . VAL A 1 111 ? -0.697 -0.565 16.403 1.00 93.44 111 VAL A C 1
ATOM 881 O O . VAL A 1 111 ? -0.324 -1.532 15.736 1.00 93.44 111 VAL A O 1
ATOM 884 N N . ARG A 1 112 ? -0.081 -0.203 17.528 1.00 91.50 112 ARG A N 1
ATOM 885 C CA . ARG A 1 112 ? 1.042 -0.952 18.089 1.00 91.50 112 ARG A CA 1
ATOM 886 C C . ARG A 1 112 ? 0.557 -2.314 18.586 1.00 91.50 112 ARG A C 1
ATOM 888 O O . ARG A 1 112 ? -0.256 -2.386 19.502 1.00 91.50 112 ARG A O 1
ATOM 895 N N . VAL A 1 113 ? 1.089 -3.387 18.014 1.00 89.25 113 VAL A N 1
ATOM 896 C CA . VAL A 1 113 ? 0.789 -4.767 18.400 1.00 89.25 113 VAL A CA 1
ATOM 897 C C . VAL A 1 113 ? 2.058 -5.474 18.891 1.00 89.25 113 VAL A C 1
ATOM 899 O O . VAL A 1 113 ? 3.122 -5.338 18.274 1.00 89.25 113 VAL A O 1
ATOM 902 N N . PRO A 1 114 ? 1.996 -6.214 20.012 1.00 81.75 114 PRO A N 1
ATOM 903 C CA . PRO A 1 114 ? 3.103 -7.055 20.440 1.00 81.75 114 PRO A CA 1
ATOM 904 C C . PRO A 1 114 ? 3.245 -8.240 19.481 1.00 81.75 114 PRO A C 1
ATOM 906 O O . PRO A 1 114 ? 2.272 -8.927 19.178 1.00 81.75 114 PRO A O 1
ATOM 909 N N . ILE A 1 115 ? 4.467 -8.492 19.019 1.00 69.69 115 ILE A N 1
ATOM 910 C CA . ILE A 1 115 ? 4.823 -9.703 18.277 1.00 69.69 115 ILE A CA 1
ATOM 911 C C . ILE A 1 115 ? 5.983 -10.390 18.996 1.00 69.69 115 ILE A C 1
ATOM 913 O O . ILE A 1 115 ? 6.999 -9.759 19.288 1.00 69.69 115 ILE A O 1
ATOM 917 N N . GLY A 1 116 ? 5.793 -11.676 19.307 1.00 73.25 116 GLY A N 1
ATOM 918 C CA . GLY A 1 116 ? 6.791 -12.588 19.876 1.00 73.25 116 GLY A CA 1
ATOM 919 C C . GLY A 1 116 ? 7.845 -11.939 20.783 1.00 73.25 116 GLY A C 1
ATOM 920 O O . GLY A 1 116 ? 7.572 -11.566 21.920 1.00 73.25 116 GLY A O 1
ATOM 921 N N . ASN A 1 117 ? 9.063 -11.811 20.255 1.00 57.06 117 ASN A N 1
ATOM 922 C CA . ASN A 1 117 ? 10.309 -11.444 20.939 1.00 57.06 117 ASN A CA 1
ATOM 923 C C . ASN A 1 117 ? 10.494 -9.940 21.259 1.00 57.06 117 ASN A C 1
ATOM 925 O O . ASN A 1 117 ? 11.620 -9.484 21.453 1.00 57.06 117 ASN A O 1
ATOM 929 N N . GLY A 1 118 ? 9.415 -9.160 21.358 1.00 57.25 118 GLY A N 1
ATOM 930 C CA . GLY A 1 118 ? 9.433 -7.869 22.063 1.00 57.25 118 GLY A CA 1
ATOM 931 C C . GLY A 1 118 ? 9.666 -6.617 21.213 1.00 57.25 118 GLY A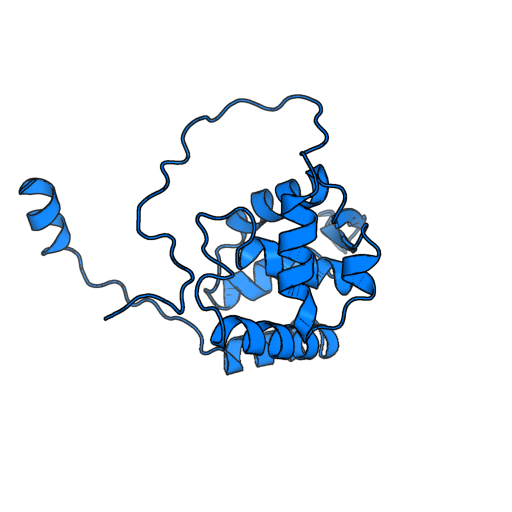 C 1
ATOM 932 O O . GLY A 1 118 ? 9.639 -5.512 21.758 1.00 57.25 118 GLY A O 1
ATOM 933 N N . ARG A 1 119 ? 9.827 -6.730 19.886 1.00 61.16 119 ARG A N 1
ATOM 934 C CA . ARG A 1 119 ? 9.762 -5.547 19.013 1.00 61.16 119 ARG A CA 1
ATOM 935 C C . ARG A 1 119 ? 8.300 -5.260 18.680 1.00 61.16 119 ARG A C 1
ATOM 937 O O . ARG A 1 119 ? 7.668 -6.084 18.033 1.00 61.16 119 ARG A O 1
ATOM 944 N N . PRO A 1 120 ? 7.735 -4.124 19.101 1.00 69.38 120 PRO A N 1
ATOM 945 C CA . PRO A 1 120 ? 6.387 -3.768 18.686 1.00 69.38 120 PRO A CA 1
ATOM 946 C C . PRO A 1 120 ? 6.310 -3.646 17.162 1.00 69.38 120 PRO A C 1
ATOM 948 O O . PRO A 1 120 ? 7.167 -3.010 16.545 1.00 69.38 120 PRO A O 1
ATOM 951 N N . ASN A 1 121 ? 5.275 -4.229 16.565 1.00 84.62 121 ASN A N 1
ATOM 952 C CA . ASN A 1 121 ? 4.943 -3.993 15.166 1.00 84.62 121 ASN A CA 1
ATOM 953 C C . ASN A 1 121 ? 3.769 -3.027 15.085 1.00 84.62 121 ASN A C 1
ATOM 955 O O . ASN A 1 121 ? 2.999 -2.893 16.034 1.00 84.62 121 ASN A O 1
ATOM 959 N N . ASN A 1 122 ? 3.620 -2.380 13.940 1.00 92.62 122 ASN A N 1
ATOM 960 C CA . ASN A 1 122 ? 2.473 -1.535 13.672 1.00 92.62 122 ASN A CA 1
ATOM 961 C C . ASN A 1 122 ? 1.544 -2.306 12.746 1.00 92.62 122 ASN A C 1
ATOM 963 O O . ASN A 1 122 ? 1.933 -2.637 11.627 1.00 92.62 122 ASN A O 1
ATOM 967 N N . ARG A 1 123 ? 0.338 -2.614 13.216 1.00 95.94 123 ARG A N 1
ATOM 968 C CA . ARG A 1 123 ? -0.747 -3.073 12.354 1.00 95.94 123 ARG A CA 1
ATOM 969 C C . ARG A 1 123 ? -1.339 -1.853 11.662 1.00 95.94 123 ARG A C 1
ATOM 971 O O . ARG A 1 123 ? -1.761 -0.923 12.345 1.00 95.94 123 ARG A O 1
ATOM 978 N N . LEU A 1 124 ? -1.319 -1.862 10.336 1.00 97.81 124 LEU A N 1
ATOM 979 C CA . LEU A 1 124 ? -1.943 -0.833 9.517 1.00 97.81 124 LEU A CA 1
ATOM 980 C C . LEU A 1 124 ? -3.450 -1.065 9.506 1.00 97.81 124 LEU A C 1
ATOM 982 O O . LEU A 1 124 ? -3.877 -2.203 9.347 1.00 97.81 124 LEU A O 1
ATOM 986 N N . ARG A 1 125 ? -4.239 -0.006 9.648 1.00 97.69 125 ARG A N 1
ATOM 987 C CA . ARG A 1 125 ? -5.699 -0.039 9.542 1.00 97.69 125 ARG A CA 1
ATOM 988 C C . ARG A 1 125 ? -6.179 1.114 8.699 1.00 97.69 125 ARG A C 1
ATOM 990 O O . ARG A 1 125 ? -5.708 2.231 8.886 1.00 97.69 125 ARG A O 1
ATOM 997 N N . ALA A 1 126 ? -7.089 0.861 7.770 1.00 97.56 126 ALA A N 1
ATOM 998 C CA . ALA A 1 126 ? -7.759 1.952 7.083 1.00 97.56 126 ALA A CA 1
ATOM 999 C C . ALA A 1 126 ? -8.641 2.698 8.095 1.00 97.56 126 ALA A C 1
ATOM 1001 O O . ALA A 1 126 ? -9.464 2.088 8.772 1.00 97.56 126 ALA A O 1
ATOM 1002 N N . ALA A 1 127 ? -8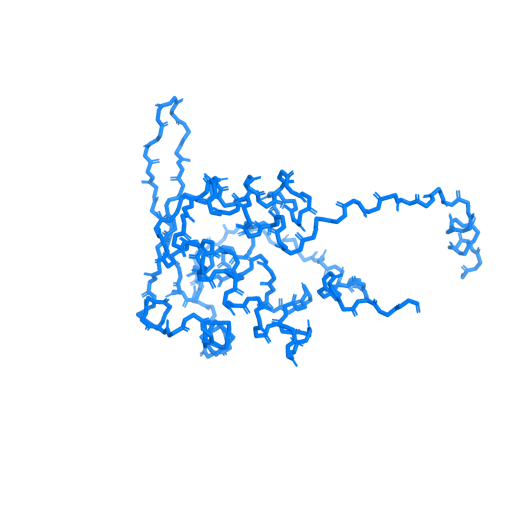.412 4.003 8.218 1.00 96.56 127 ALA A N 1
ATOM 1003 C CA . ALA A 1 127 ? -9.192 4.898 9.070 1.00 96.56 127 ALA A CA 1
ATOM 1004 C C . ALA A 1 127 ? -10.283 5.637 8.279 1.00 96.56 127 ALA A C 1
ATOM 1006 O O . ALA A 1 127 ? -11.225 6.168 8.858 1.00 96.56 127 ALA A O 1
ATOM 1007 N N . ASP A 1 128 ? -10.150 5.667 6.950 1.00 96.31 128 ASP A N 1
ATOM 1008 C CA . ASP A 1 128 ? -11.155 6.181 6.025 1.00 96.31 128 ASP A CA 1
ATOM 1009 C C . ASP A 1 128 ? -11.970 5.018 5.435 1.00 96.31 128 ASP A C 1
ATOM 1011 O O . ASP A 1 128 ? -11.411 4.109 4.809 1.00 96.31 128 ASP A O 1
ATOM 1015 N N . ASP A 1 129 ? -13.294 5.068 5.606 1.00 96.31 129 ASP A N 1
ATOM 1016 C CA . ASP A 1 129 ? -14.239 4.063 5.102 1.00 96.31 129 ASP A CA 1
ATOM 1017 C C . ASP A 1 129 ? -14.182 3.893 3.577 1.00 96.31 129 ASP A C 1
ATOM 1019 O O . ASP A 1 129 ? -14.457 2.808 3.055 1.00 96.31 129 ASP A O 1
ATOM 1023 N N . THR A 1 130 ? -13.776 4.930 2.842 1.00 96.88 130 THR A N 1
ATOM 1024 C CA . THR A 1 130 ? -13.578 4.870 1.389 1.00 96.88 130 THR A CA 1
ATOM 1025 C C . THR A 1 130 ? -12.531 3.818 1.043 1.00 96.88 130 THR A C 1
ATOM 1027 O O . THR A 1 130 ? -12.759 2.998 0.159 1.00 96.88 130 THR A O 1
ATOM 1030 N N . LEU A 1 131 ? -11.414 3.758 1.779 1.00 96.69 131 LEU A N 1
ATOM 1031 C CA . LEU A 1 131 ? -10.359 2.769 1.524 1.00 96.69 131 LEU A CA 1
ATOM 1032 C C . LEU A 1 131 ? -10.824 1.332 1.816 1.00 96.69 131 LEU A C 1
ATOM 1034 O O . LEU A 1 131 ? -10.372 0.386 1.163 1.00 96.69 131 LEU A O 1
ATOM 1038 N N . LEU A 1 132 ? -11.744 1.161 2.769 1.00 95.38 132 LEU A N 1
ATOM 1039 C CA . LEU A 1 132 ? -12.314 -0.142 3.125 1.00 95.38 132 LEU A CA 1
ATOM 1040 C C . LEU A 1 132 ? -13.322 -0.649 2.091 1.00 95.38 132 LEU A C 1
ATOM 1042 O O . LEU A 1 132 ? -13.388 -1.852 1.834 1.00 95.38 132 LEU A O 1
ATOM 1046 N N . THR A 1 133 ? -14.120 0.255 1.526 1.00 96.06 133 THR A N 1
ATOM 1047 C CA . THR A 1 133 ? -15.334 -0.102 0.778 1.00 96.06 133 THR A CA 1
ATOM 1048 C C . THR A 1 133 ? -15.200 0.042 -0.729 1.00 96.06 133 THR A C 1
ATOM 1050 O O . THR A 1 133 ? -15.927 -0.630 -1.460 1.00 96.06 133 THR A O 1
ATOM 1053 N N . VAL A 1 134 ? -14.277 0.882 -1.206 1.00 98.25 134 VAL A N 1
ATOM 1054 C CA . VAL A 1 134 ? -14.097 1.112 -2.640 1.00 98.25 134 VAL A CA 1
ATOM 1055 C C . VAL A 1 134 ? -13.724 -0.183 -3.361 1.00 98.25 134 VAL A C 1
ATOM 1057 O O . VAL A 1 134 ? -12.981 -1.026 -2.841 1.00 98.25 134 VAL A O 1
ATOM 1060 N N . ASP A 1 135 ? -14.235 -0.339 -4.578 1.00 98.12 135 ASP A N 1
ATOM 1061 C CA . ASP A 1 135 ? -13.833 -1.426 -5.462 1.00 98.12 135 ASP A CA 1
ATOM 1062 C C . ASP A 1 135 ? -12.309 -1.382 -5.714 1.00 98.12 135 ASP A C 1
ATOM 1064 O O . ASP A 1 135 ? -11.764 -0.283 -5.880 1.00 98.12 135 ASP A O 1
ATOM 1068 N N . PRO A 1 136 ? -11.597 -2.527 -5.746 1.00 97.81 136 PRO A N 1
ATOM 1069 C CA . PRO A 1 136 ? -10.160 -2.544 -6.014 1.00 97.81 136 PRO A CA 1
ATOM 1070 C C . PRO A 1 136 ? -9.755 -1.785 -7.290 1.00 97.81 136 PRO A C 1
ATOM 1072 O O . PRO A 1 136 ? -8.744 -1.088 -7.274 1.00 97.81 136 PRO A O 1
ATOM 1075 N N . ALA A 1 137 ? -10.561 -1.808 -8.357 1.00 97.12 137 ALA A N 1
ATOM 1076 C CA . ALA A 1 137 ? -10.271 -1.079 -9.596 1.00 97.12 137 ALA A CA 1
ATOM 1077 C C . ALA A 1 137 ? -10.413 0.451 -9.461 1.00 97.12 137 ALA A C 1
ATOM 1079 O O . ALA A 1 137 ? -9.926 1.205 -10.298 1.00 97.12 137 ALA A O 1
ATOM 1080 N N . ALA A 1 138 ? -11.068 0.944 -8.409 1.00 97.44 138 ALA A N 1
ATOM 1081 C CA . ALA A 1 138 ? -11.156 2.372 -8.100 1.00 97.44 138 ALA A CA 1
ATOM 1082 C C . ALA A 1 138 ? -10.267 2.782 -6.913 1.00 97.44 138 ALA A C 1
ATOM 1084 O O . ALA A 1 138 ? -10.198 3.968 -6.584 1.00 97.44 138 ALA A O 1
ATOM 1085 N N . PHE A 1 139 ? -9.564 1.833 -6.285 1.00 98.00 139 PHE A N 1
ATOM 1086 C CA . PHE A 1 139 ? -8.815 2.065 -5.053 1.00 98.00 139 PHE A CA 1
ATOM 1087 C C . PHE A 1 139 ? -7.708 3.108 -5.217 1.00 98.00 139 PHE A C 1
ATOM 1089 O O . PHE A 1 139 ? -7.629 4.037 -4.419 1.00 98.00 139 PHE A O 1
ATOM 1096 N N . LEU A 1 140 ? -6.882 3.007 -6.264 1.00 96.81 140 LEU A N 1
ATOM 1097 C CA . LEU A 1 140 ? -5.795 3.965 -6.479 1.00 96.81 140 LEU A CA 1
ATOM 1098 C C . LEU A 1 140 ? -6.327 5.389 -6.690 1.00 96.81 140 LEU A C 1
ATOM 1100 O O . LEU A 1 140 ? -5.829 6.332 -6.077 1.00 96.81 140 LEU A O 1
ATOM 1104 N N . ARG A 1 141 ? -7.390 5.540 -7.487 1.00 95.94 141 ARG A N 1
ATOM 1105 C CA . ARG A 1 141 ? -8.063 6.832 -7.668 1.00 95.94 141 ARG A CA 1
ATOM 1106 C C . ARG A 1 141 ? -8.584 7.380 -6.338 1.00 95.94 141 ARG A C 1
ATOM 1108 O O . ARG A 1 141 ? -8.344 8.542 -6.036 1.00 95.94 141 ARG A O 1
ATOM 1115 N N . ALA A 1 142 ? -9.231 6.545 -5.524 1.00 97.19 142 ALA A N 1
ATOM 1116 C CA . ALA A 1 142 ? -9.712 6.954 -4.207 1.00 97.19 142 ALA A CA 1
ATOM 1117 C C . ALA A 1 142 ? -8.565 7.397 -3.284 1.00 97.19 142 ALA A C 1
ATOM 1119 O O . ALA A 1 142 ? -8.699 8.397 -2.587 1.00 97.19 142 ALA A O 1
ATOM 1120 N N . VAL A 1 143 ? -7.411 6.718 -3.310 1.00 97.00 143 VAL A N 1
ATOM 1121 C CA . VAL A 1 143 ? -6.219 7.150 -2.557 1.00 97.00 143 VAL A CA 1
ATOM 1122 C C . VAL A 1 143 ? -5.758 8.537 -3.013 1.00 97.00 143 VAL A C 1
ATOM 1124 O O . VAL A 1 143 ? -5.511 9.391 -2.163 1.00 97.00 143 VAL A O 1
ATOM 1127 N N . HIS A 1 144 ? -5.687 8.792 -4.323 1.00 95.44 144 HIS A N 1
ATOM 1128 C CA . HIS A 1 144 ? -5.364 10.118 -4.871 1.00 95.44 144 HIS A CA 1
ATOM 1129 C C . HIS A 1 144 ? -6.347 11.196 -4.412 1.00 95.44 144 HIS A C 1
ATOM 1131 O O . HIS A 1 144 ? -5.925 12.228 -3.888 1.00 95.44 144 HIS A O 1
ATOM 1137 N N . GLU A 1 145 ? -7.648 10.946 -4.548 1.00 95.50 145 GLU A N 1
ATOM 1138 C CA . GLU A 1 145 ? -8.707 11.876 -4.142 1.00 95.50 145 GLU A CA 1
ATOM 1139 C C . GLU A 1 145 ? -8.641 12.179 -2.638 1.00 95.50 145 GLU A C 1
ATOM 1141 O O . GLU A 1 145 ? -8.618 13.342 -2.236 1.00 95.50 145 GLU A O 1
ATOM 1146 N N . CYS A 1 146 ? -8.524 11.148 -1.801 1.00 95.38 146 CYS A N 1
ATOM 1147 C CA . CYS A 1 146 ? -8.404 11.280 -0.352 1.00 95.38 146 CYS A CA 1
ATOM 1148 C C . CYS A 1 146 ? -7.136 12.040 0.069 1.00 95.38 146 CYS A C 1
ATOM 1150 O O . CYS A 1 146 ? -7.186 12.872 0.979 1.00 95.38 146 CYS A O 1
ATOM 1152 N N . VAL A 1 147 ? -5.992 11.772 -0.571 1.00 94.00 147 VAL A N 1
ATOM 1153 C CA . VAL A 1 147 ? -4.724 12.454 -0.265 1.00 94.00 147 VAL A CA 1
ATOM 1154 C C . VAL A 1 147 ? -4.748 13.914 -0.717 1.00 94.00 147 VAL A C 1
ATOM 1156 O O . VAL A 1 147 ? -4.217 14.769 -0.004 1.00 94.00 147 VAL A O 1
ATOM 1159 N N . GLY A 1 148 ? -5.379 14.205 -1.858 1.00 92.00 148 GLY A N 1
ATOM 1160 C CA . GLY A 1 148 ? -5.536 15.558 -2.393 1.00 92.00 148 GLY A CA 1
ATOM 1161 C C . GLY A 1 148 ? -6.570 16.403 -1.643 1.00 92.00 148 GLY A C 1
ATOM 1162 O O . GLY A 1 148 ? -6.363 17.600 -1.460 1.00 92.00 148 GLY A O 1
ATOM 1163 N N . ALA A 1 149 ? -7.658 15.794 -1.162 1.00 89.44 149 ALA A N 1
ATOM 1164 C CA . ALA A 1 149 ? -8.731 16.495 -0.453 1.00 89.44 149 ALA A CA 1
ATOM 1165 C C . ALA A 1 149 ? -8.367 16.882 0.990 1.00 89.44 149 ALA A C 1
ATOM 1167 O O . ALA A 1 149 ? -8.991 17.776 1.567 1.00 89.44 149 ALA A O 1
ATOM 1168 N N . ARG A 1 150 ? -7.384 16.207 1.600 1.00 85.81 150 ARG A N 1
ATOM 1169 C CA . ARG A 1 150 ? -7.053 16.367 3.020 1.00 85.81 150 ARG A CA 1
ATOM 1170 C C . ARG A 1 150 ? -5.724 17.090 3.216 1.00 85.81 150 ARG A C 1
ATOM 1172 O O . ARG A 1 150 ? -4.654 16.572 2.890 1.00 85.81 150 ARG A O 1
ATOM 1179 N N . SER A 1 151 ? -5.788 18.261 3.845 1.00 79.31 151 SER A N 1
ATOM 1180 C CA . SER A 1 151 ? -4.604 18.914 4.407 1.00 79.31 151 SER A CA 1
ATOM 1181 C C . SER A 1 151 ? -4.062 18.100 5.589 1.00 79.31 151 SER A C 1
ATOM 1183 O O . SER A 1 151 ? -4.857 17.574 6.371 1.00 79.31 151 SER A O 1
ATOM 1185 N N . PRO A 1 152 ? -2.732 18.000 5.762 1.00 74.38 152 PRO A N 1
ATOM 1186 C CA . PRO A 1 152 ? -2.158 17.314 6.912 1.00 74.38 152 PRO A CA 1
ATOM 1187 C C . PRO A 1 152 ? -2.581 18.004 8.219 1.00 74.38 152 PRO A C 1
ATOM 1189 O O . PRO A 1 152 ? -2.415 19.213 8.385 1.00 74.38 152 PRO A O 1
ATOM 1192 N N . THR A 1 153 ? -3.123 17.234 9.159 1.00 66.56 153 THR A N 1
ATOM 1193 C CA . THR A 1 153 ? -3.499 17.694 10.500 1.00 66.56 153 THR A CA 1
ATOM 1194 C C . THR A 1 153 ? -2.244 17.674 11.393 1.00 66.56 153 THR A C 1
ATOM 1196 O O . THR A 1 153 ? -1.784 16.602 11.773 1.00 66.56 153 THR A O 1
ATOM 1199 N N . ASN A 1 154 ? -1.606 18.812 11.687 1.00 59.00 154 ASN A N 1
ATOM 1200 C CA . ASN A 1 154 ? -0.292 18.852 12.374 1.00 59.00 154 ASN A CA 1
ATOM 1201 C C . ASN A 1 154 ? -0.326 18.774 13.929 1.00 59.00 154 ASN A C 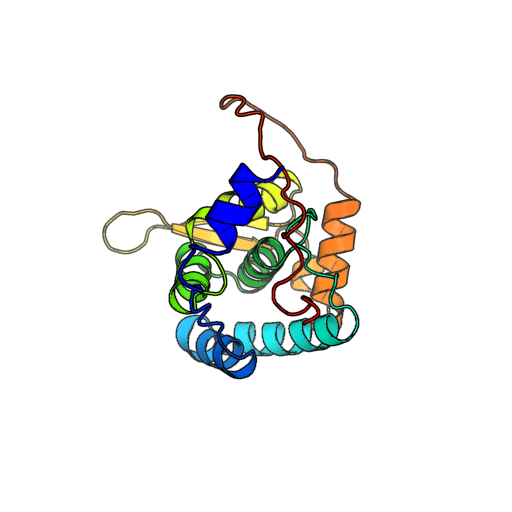1
ATOM 1203 O O . ASN A 1 154 ? -1.174 19.426 14.535 1.00 59.00 154 ASN A O 1
ATOM 1207 N N . GLY A 1 155 ? 0.710 18.140 14.543 1.00 39.69 155 GLY A N 1
ATOM 1208 C CA . GLY A 1 155 ? 1.432 18.575 15.784 1.00 39.69 155 GLY A CA 1
ATOM 1209 C C . GLY A 1 155 ? 1.971 17.479 16.766 1.00 39.69 155 GLY A C 1
ATOM 1210 O O . GLY A 1 155 ? 1.256 16.495 16.944 1.00 39.69 155 GLY A O 1
ATOM 1211 N N . PRO A 1 156 ? 3.131 17.615 17.496 1.00 52.38 156 PRO A N 1
ATOM 1212 C CA . PRO A 1 156 ? 4.306 18.508 17.360 1.00 52.38 156 PRO A CA 1
ATOM 1213 C C . PRO A 1 156 ? 5.706 17.798 17.226 1.00 52.38 156 PRO A C 1
ATOM 1215 O O . PRO A 1 156 ? 5.885 16.633 17.564 1.00 52.38 156 PRO A O 1
ATOM 1218 N N . GLU A 1 157 ? 6.692 18.564 16.729 1.00 46.34 157 GLU A N 1
ATOM 1219 C CA . GLU A 1 157 ? 8.178 18.487 16.816 1.00 46.34 157 GLU A CA 1
ATOM 1220 C C . GLU A 1 157 ? 8.965 17.162 16.618 1.00 46.34 157 GLU A C 1
ATOM 1222 O O . GLU A 1 157 ? 9.221 16.390 17.541 1.00 46.34 157 GLU A O 1
ATOM 1227 N N . SER A 1 158 ? 9.590 17.018 15.441 1.00 38.88 158 SER A N 1
ATOM 1228 C CA . SER A 1 158 ? 10.973 16.520 15.359 1.00 38.88 158 SER A CA 1
ATOM 1229 C C . SER A 1 158 ? 11.669 17.048 14.104 1.00 38.88 158 SER A C 1
ATOM 1231 O O . SER A 1 158 ? 11.441 16.556 13.006 1.00 38.88 158 SER A O 1
ATOM 1233 N N . GLY A 1 159 ? 12.494 18.079 14.310 1.00 32.84 159 GLY A N 1
ATOM 1234 C CA . GLY A 1 159 ? 13.644 18.469 13.493 1.00 32.84 159 GLY A CA 1
ATOM 1235 C C . GLY A 1 159 ? 13.460 18.537 11.978 1.00 32.84 159 GLY A C 1
ATOM 1236 O O . GLY A 1 159 ? 13.570 17.529 11.284 1.00 32.84 159 GLY A O 1
ATOM 1237 N N . SER A 1 160 ? 13.361 19.764 11.462 1.00 41.22 160 SER A N 1
ATOM 1238 C CA . SER A 1 160 ? 13.727 20.100 10.086 1.00 41.22 160 SER A CA 1
ATOM 1239 C C . SER A 1 160 ? 14.973 19.336 9.626 1.00 41.22 160 SER A C 1
ATOM 1241 O O . SER A 1 160 ? 16.088 19.598 10.076 1.00 41.22 160 SER A O 1
ATOM 1243 N N . ARG A 1 161 ? 14.789 18.451 8.649 1.00 36.09 161 ARG A N 1
ATOM 1244 C CA . ARG A 1 161 ? 15.764 18.245 7.578 1.00 36.09 161 ARG A CA 1
ATOM 1245 C C . ARG A 1 161 ? 15.096 18.640 6.274 1.00 36.09 161 ARG A C 1
ATOM 1247 O O . ARG A 1 161 ? 14.594 17.814 5.524 1.00 36.09 161 ARG A O 1
ATOM 1254 N N . THR A 1 162 ? 15.070 19.947 6.053 1.00 43.22 162 THR A N 1
ATOM 1255 C CA . THR A 1 162 ? 14.903 20.531 4.727 1.00 43.22 162 THR A CA 1
ATOM 1256 C C . THR A 1 162 ? 16.003 19.985 3.821 1.00 43.22 162 THR A C 1
ATOM 1258 O O . THR A 1 162 ? 17.179 20.061 4.176 1.00 43.22 162 THR A O 1
ATOM 1261 N N . GLY A 1 163 ? 15.611 19.446 2.667 1.00 36.81 163 GLY A N 1
ATOM 1262 C CA . GLY A 1 163 ? 16.525 19.049 1.598 1.00 36.81 163 GLY A CA 1
ATOM 1263 C C . GLY A 1 163 ? 16.295 17.632 1.085 1.00 36.81 163 GLY A C 1
ATOM 1264 O O . GLY A 1 163 ? 17.214 16.820 1.128 1.00 36.81 163 GLY A O 1
ATOM 1265 N N . ILE A 1 164 ? 15.089 17.326 0.598 1.00 43.69 164 ILE A N 1
ATOM 1266 C CA . ILE A 1 164 ? 14.937 16.248 -0.385 1.00 43.69 164 ILE A CA 1
ATOM 1267 C C . ILE A 1 164 ? 14.969 16.939 -1.743 1.00 43.69 164 ILE A C 1
ATOM 1269 O O . ILE A 1 164 ? 14.005 17.571 -2.166 1.00 43.69 164 ILE A O 1
ATOM 1273 N N . ASP A 1 165 ? 16.154 16.910 -2.340 1.00 35.44 165 ASP A N 1
ATOM 1274 C CA . ASP A 1 165 ? 16.407 17.263 -3.729 1.00 35.44 165 ASP A CA 1
ATOM 1275 C C . ASP A 1 165 ? 15.637 16.254 -4.593 1.00 35.44 165 ASP A C 1
ATOM 1277 O O . ASP A 1 165 ? 16.034 15.088 -4.681 1.00 35.44 165 ASP A O 1
ATOM 1281 N N . TYR A 1 166 ? 14.480 16.666 -5.122 1.00 42.59 166 TYR A N 1
ATOM 1282 C CA . TYR A 1 166 ? 13.733 15.891 -6.110 1.00 42.59 166 TYR A CA 1
ATOM 1283 C C . TYR A 1 166 ? 14.609 15.802 -7.354 1.00 42.59 166 TYR A C 1
ATOM 1285 O O . TYR A 1 166 ? 14.735 16.760 -8.117 1.00 42.59 166 TYR A O 1
ATOM 1293 N N . ARG A 1 167 ? 15.271 14.658 -7.525 1.00 46.97 167 ARG A N 1
ATOM 1294 C CA . ARG A 1 167 ? 15.997 14.369 -8.755 1.00 46.97 167 ARG A CA 1
ATOM 1295 C C . ARG A 1 167 ? 14.970 13.991 -9.809 1.00 46.97 167 ARG A C 1
ATOM 1297 O O . ARG A 1 167 ? 14.063 13.214 -9.544 1.00 46.97 167 ARG A O 1
ATOM 1304 N N . ASP A 1 168 ? 15.165 14.522 -11.004 1.00 42.62 168 ASP A N 1
ATOM 1305 C CA . ASP A 1 168 ? 14.339 14.403 -12.216 1.00 42.62 168 ASP A CA 1
ATOM 1306 C C . ASP A 1 168 ? 14.165 12.950 -12.755 1.00 42.62 168 ASP A C 1
ATOM 1308 O O . ASP A 1 168 ? 13.828 12.736 -13.915 1.00 42.62 168 ASP A O 1
ATOM 1312 N N . ASP A 1 169 ? 14.411 11.921 -11.931 1.00 48.41 169 ASP A N 1
ATOM 1313 C CA . ASP A 1 169 ? 14.466 10.493 -12.296 1.00 48.41 169 ASP A CA 1
ATOM 1314 C C . ASP A 1 169 ? 13.496 9.609 -11.467 1.00 48.41 169 ASP A C 1
ATOM 1316 O O . ASP A 1 169 ? 13.626 8.383 -11.400 1.00 48.41 169 ASP A O 1
ATOM 1320 N N . ASP A 1 170 ? 12.492 10.220 -10.829 1.00 49.69 170 ASP A N 1
ATOM 1321 C CA . ASP A 1 170 ? 11.544 9.562 -9.908 1.00 49.69 170 ASP A CA 1
ATOM 1322 C C . ASP A 1 170 ? 10.231 9.095 -10.568 1.00 49.69 170 ASP A C 1
ATOM 1324 O O . ASP A 1 170 ? 9.236 8.823 -9.894 1.00 49.69 170 ASP A O 1
ATOM 1328 N N . ARG A 1 171 ? 10.235 8.912 -11.893 1.00 52.56 171 ARG A N 1
ATOM 1329 C CA . ARG A 1 171 ? 9.108 8.277 -12.592 1.00 52.56 171 ARG A CA 1
ATOM 1330 C C . ARG A 1 171 ? 8.810 6.897 -11.999 1.00 52.56 171 ARG A C 1
ATOM 1332 O O . ARG A 1 171 ? 9.743 6.193 -11.585 1.00 52.56 171 ARG A O 1
ATOM 1339 N N . PRO A 1 172 ? 7.534 6.476 -11.997 1.00 52.94 172 PRO A N 1
ATOM 1340 C CA . PRO A 1 172 ? 7.188 5.135 -11.576 1.00 52.94 172 PRO A CA 1
ATOM 1341 C C . PRO A 1 172 ? 7.959 4.141 -12.436 1.00 52.94 172 PRO A C 1
ATOM 1343 O O . PRO A 1 172 ? 8.156 4.316 -13.639 1.00 52.94 172 PRO A O 1
ATOM 1346 N N . VAL A 1 173 ? 8.450 3.106 -11.773 1.00 49.22 173 VAL A N 1
ATOM 1347 C CA . VAL A 1 173 ? 9.477 2.195 -12.279 1.00 49.22 173 VAL A CA 1
ATOM 1348 C C . VAL A 1 173 ? 9.153 1.576 -13.655 1.00 49.22 173 VAL A C 1
ATOM 1350 O O . VAL A 1 173 ? 10.067 1.240 -14.408 1.00 49.22 173 VAL A O 1
ATOM 1353 N N . TRP A 1 174 ? 7.874 1.445 -14.003 1.00 50.00 174 TRP A N 1
ATOM 1354 C CA . TRP A 1 174 ? 7.379 0.861 -15.254 1.00 50.00 174 TRP A CA 1
ATOM 1355 C C . TRP A 1 174 ? 7.215 1.856 -16.415 1.00 50.00 174 TRP A C 1
ATOM 1357 O O . TRP A 1 174 ? 6.884 1.424 -17.515 1.00 50.00 174 TRP A O 1
ATOM 1367 N N . ASP A 1 175 ? 7.483 3.151 -16.214 1.00 47.09 175 ASP A N 1
ATOM 1368 C CA . ASP A 1 175 ? 7.200 4.209 -17.198 1.00 47.09 175 ASP A CA 1
ATOM 1369 C C . ASP A 1 175 ? 8.444 4.980 -17.694 1.00 47.09 175 ASP A C 1
ATOM 1371 O O . ASP A 1 175 ? 8.407 6.140 -18.117 1.00 47.09 175 ASP A O 1
ATOM 1375 N N . ARG A 1 176 ? 9.613 4.334 -17.653 1.00 47.88 176 ARG A N 1
ATOM 1376 C CA . ARG A 1 176 ? 10.848 4.889 -18.226 1.00 47.88 176 ARG A CA 1
ATOM 1377 C C . ARG A 1 176 ? 10.967 4.485 -19.701 1.00 47.88 176 ARG A C 1
ATOM 1379 O O . ARG A 1 176 ? 11.073 3.302 -20.018 1.00 47.88 176 ARG A O 1
ATOM 1386 N N . ARG A 1 177 ? 10.952 5.465 -20.617 1.00 38.31 177 ARG A N 1
ATOM 1387 C CA . ARG A 1 177 ? 11.211 5.228 -22.053 1.00 38.31 177 ARG A CA 1
AT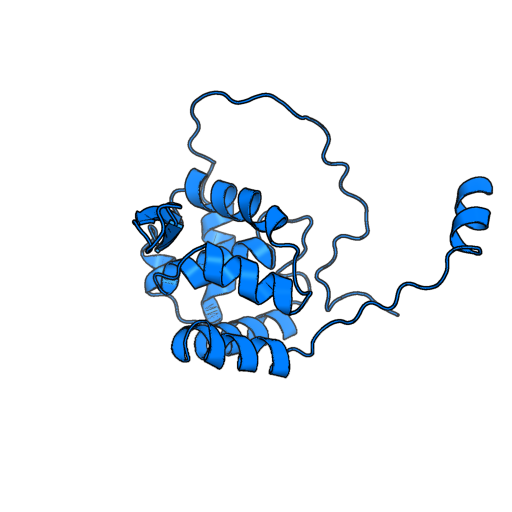OM 1388 C C . ARG A 1 177 ? 12.697 4.923 -22.287 1.00 38.31 177 ARG A C 1
ATOM 1390 O O . ARG A 1 177 ? 13.547 5.589 -21.704 1.00 38.31 177 ARG A O 1
ATOM 1397 N N . ARG A 1 178 ? 12.938 3.897 -23.116 1.00 43.38 178 ARG A N 1
ATOM 1398 C CA . ARG A 1 178 ? 14.251 3.385 -23.550 1.00 43.38 178 ARG A CA 1
ATOM 1399 C C . ARG A 1 178 ? 15.120 4.434 -24.226 1.00 43.38 178 ARG A C 1
ATOM 1401 O O . ARG A 1 178 ? 14.547 5.250 -24.981 1.00 43.38 178 ARG A O 1
#